Protein AF-A0A8X6QBL0-F1 (afdb_monomer_lite)

pLDDT: mean 80.97, std 17.6, range [38.38, 97.44]

Secondary structure (DSSP, 8-state):
-HHHHHHHHHHHHHHHHH-EEETTEEE------S--PPPPP-HHHHHHHHHHHHHHHHH-HHHHHHHHHHHHHHHHTTSS-PPPTTS-GGG-------

Structure (mmCIF, N/CA/C/O backbone):
data_AF-A0A8X6QBL0-F1
#
_entry.id   AF-A0A8X6QBL0-F1
#
loop_
_atom_site.group_PDB
_atom_site.id
_atom_site.type_symbol
_atom_site.label_atom_id
_atom_site.label_alt_id
_atom_site.label_comp_id
_atom_site.label_asym_id
_atom_site.label_entity_id
_atom_site.label_seq_id
_atom_site.pdbx_PDB_ins_code
_atom_site.Cartn_x
_atom_site.Cartn_y
_atom_site.Cartn_z
_atom_site.occupancy
_atom_site.B_iso_or_equiv
_atom_site.auth_seq_id
_atom_site.auth_comp_id
_atom_site.auth_asym_id
_atom_site.auth_atom_id
_atom_site.pdbx_PDB_model_num
ATOM 1 N N . MET A 1 1 ? 23.744 19.768 -10.284 1.00 54.22 1 MET A N 1
ATOM 2 C CA . MET A 1 1 ? 23.578 19.926 -11.749 1.00 54.22 1 MET A CA 1
ATOM 3 C C . MET A 1 1 ? 24.168 18.745 -12.540 1.00 54.22 1 MET A C 1
ATOM 5 O O . MET A 1 1 ? 23.428 18.096 -13.262 1.00 54.22 1 MET A O 1
ATOM 9 N N . ILE A 1 2 ? 25.438 18.366 -12.330 1.00 56.38 2 ILE A N 1
ATOM 10 C CA . ILE A 1 2 ? 26.136 17.290 -13.082 1.00 56.38 2 ILE A CA 1
ATOM 11 C C . ILE A 1 2 ? 25.482 15.894 -12.953 1.00 56.38 2 ILE A C 1
ATOM 13 O O . ILE A 1 2 ? 25.407 15.144 -13.923 1.00 56.38 2 ILE A O 1
ATOM 17 N N . GLN A 1 3 ? 24.956 15.545 -11.775 1.00 51.72 3 GLN A N 1
ATOM 18 C CA . GLN A 1 3 ? 24.354 14.223 -11.532 1.00 51.72 3 GLN A CA 1
ATOM 19 C C . GLN A 1 3 ? 23.020 13.992 -12.25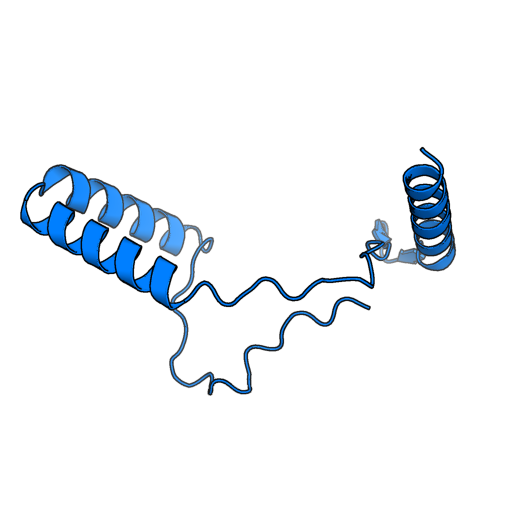9 1.00 51.72 3 GLN A C 1
ATOM 21 O O . GLN A 1 3 ? 22.662 12.850 -12.529 1.00 51.72 3 GLN A O 1
ATOM 26 N N . PHE A 1 4 ? 22.273 15.049 -12.583 1.00 57.66 4 PHE A N 1
ATOM 27 C CA . PHE A 1 4 ? 21.020 14.918 -13.334 1.00 57.66 4 PHE A CA 1
ATOM 28 C C . PHE A 1 4 ? 21.287 14.619 -14.810 1.00 57.66 4 PHE A C 1
ATOM 30 O O . PHE A 1 4 ? 20.637 13.753 -15.387 1.00 57.66 4 PHE A O 1
ATOM 37 N N . PHE A 1 5 ? 22.306 15.259 -15.385 1.00 59.00 5 PHE A N 1
ATOM 38 C CA . PHE A 1 5 ? 22.692 15.058 -16.779 1.00 59.00 5 PHE A CA 1
ATOM 39 C C . PHE A 1 5 ? 23.188 13.627 -17.041 1.00 59.00 5 PHE A C 1
ATOM 41 O O . PHE A 1 5 ? 22.724 12.967 -17.967 1.00 59.00 5 PHE A O 1
ATOM 48 N N . LYS A 1 6 ? 24.032 13.087 -16.147 1.00 62.47 6 LYS A N 1
ATOM 49 C CA . LYS A 1 6 ? 24.498 11.689 -16.223 1.00 62.47 6 LYS A CA 1
ATOM 50 C C . LYS A 1 6 ? 23.357 10.662 -16.153 1.00 62.47 6 LYS A C 1
ATOM 52 O O . LYS A 1 6 ? 23.446 9.607 -16.772 1.00 62.47 6 LYS A O 1
ATOM 57 N N . LYS A 1 7 ? 22.272 10.968 -15.430 1.00 64.00 7 LYS A N 1
ATOM 58 C CA . LYS A 1 7 ? 21.088 10.093 -15.329 1.00 64.00 7 LYS A CA 1
ATOM 59 C C . LYS A 1 7 ? 20.280 10.058 -16.627 1.00 64.00 7 LYS A C 1
ATOM 61 O O . LYS A 1 7 ? 19.826 8.986 -17.011 1.00 64.00 7 LYS A O 1
ATOM 66 N N . GLY A 1 8 ? 20.123 11.203 -17.294 1.00 70.44 8 GLY A N 1
ATOM 67 C CA . GLY A 1 8 ? 19.426 11.283 -18.581 1.00 70.44 8 GLY A CA 1
ATOM 68 C C . GLY A 1 8 ? 20.138 10.502 -19.687 1.00 70.44 8 GLY A C 1
ATOM 69 O O . GLY A 1 8 ? 19.484 9.810 -20.459 1.00 70.44 8 GLY A O 1
ATOM 70 N N . ILE A 1 9 ? 21.475 10.541 -19.707 1.00 81.94 9 ILE A N 1
ATOM 71 C CA . ILE A 1 9 ? 22.291 9.788 -20.674 1.00 81.94 9 ILE A CA 1
ATOM 72 C C . ILE A 1 9 ? 22.065 8.281 -20.522 1.00 81.94 9 ILE A C 1
ATOM 74 O O . ILE A 1 9 ? 21.715 7.619 -21.492 1.00 81.94 9 ILE A O 1
ATOM 78 N N . LYS A 1 10 ? 22.164 7.757 -19.296 1.00 80.75 10 LYS A N 1
ATOM 79 C CA . LYS A 1 10 ? 21.975 6.323 -19.039 1.00 80.75 10 LYS A CA 1
ATOM 80 C C . LYS A 1 10 ? 20.562 5.836 -19.378 1.00 80.75 10 LYS A C 1
ATOM 82 O O . LYS A 1 10 ? 20.389 4.732 -19.881 1.00 80.75 10 LYS A O 1
ATOM 87 N N . ALA A 1 11 ? 19.543 6.657 -19.116 1.00 83.19 11 ALA A N 1
ATOM 88 C CA . ALA A 1 11 ? 18.171 6.331 -19.499 1.00 83.19 11 ALA A CA 1
ATOM 89 C C . ALA A 1 11 ? 18.003 6.244 -21.024 1.00 83.19 11 ALA A C 1
ATOM 91 O O . ALA A 1 11 ? 17.308 5.362 -21.521 1.00 83.19 11 ALA A O 1
ATOM 92 N N . MET A 1 12 ? 18.672 7.135 -21.760 1.00 87.62 12 MET A N 1
ATOM 93 C CA . MET A 1 12 ? 18.670 7.138 -23.221 1.00 87.62 12 MET A CA 1
ATOM 94 C C . MET A 1 12 ? 19.421 5.936 -23.813 1.00 87.62 12 MET A C 1
ATOM 96 O O . MET A 1 12 ? 18.996 5.408 -24.836 1.00 87.62 12 MET A O 1
ATOM 100 N N . GLU A 1 13 ? 20.516 5.494 -23.189 1.00 87.81 13 GLU A N 1
ATOM 101 C CA . GLU A 1 13 ? 21.244 4.278 -23.587 1.00 87.81 13 GLU A CA 1
ATOM 102 C C . GLU A 1 13 ? 20.350 3.039 -23.474 1.00 87.81 13 GLU A C 1
ATOM 104 O O . GLU A 1 13 ? 20.135 2.358 -24.471 1.00 87.81 13 GLU A O 1
ATOM 109 N N . ILE A 1 14 ? 19.723 2.824 -22.311 1.00 86.38 14 ILE A N 1
ATOM 110 C CA . ILE A 1 14 ? 18.813 1.686 -22.086 1.00 86.38 14 ILE A CA 1
ATOM 111 C C . ILE A 1 14 ? 17.648 1.713 -23.078 1.00 86.38 14 ILE A C 1
ATOM 113 O O . ILE A 1 14 ? 17.306 0.685 -23.655 1.00 86.38 14 ILE A O 1
ATOM 117 N N . PHE A 1 15 ? 17.052 2.885 -23.322 1.00 88.19 15 PHE A N 1
ATOM 118 C CA . PHE A 1 15 ? 15.980 3.017 -24.308 1.00 88.19 15 PHE A CA 1
ATOM 119 C C . PHE A 1 15 ? 16.432 2.559 -25.702 1.00 88.19 15 PHE A C 1
ATOM 121 O O . PHE A 1 15 ? 15.734 1.786 -26.348 1.00 88.19 15 PHE A O 1
ATOM 128 N N . LYS A 1 16 ? 17.610 3.006 -26.158 1.00 88.69 16 LYS A N 1
ATOM 129 C CA . LYS A 1 16 ? 18.149 2.640 -27.476 1.00 88.69 16 LYS A CA 1
ATOM 130 C C . LYS A 1 16 ? 18.504 1.159 -27.586 1.00 88.69 16 LYS A C 1
ATOM 132 O O . LYS A 1 16 ? 18.336 0.593 -28.657 1.00 88.69 16 LYS A O 1
ATOM 137 N N . GLU A 1 17 ? 19.007 0.555 -26.515 1.00 90.06 17 GLU A N 1
ATOM 138 C CA . GLU A 1 17 ? 19.418 -0.854 -26.502 1.00 90.06 17 GLU A CA 1
ATOM 139 C C . GLU A 1 17 ? 18.233 -1.819 -26.425 1.00 90.06 17 GLU A C 1
ATOM 141 O O . GLU A 1 17 ? 18.311 -2.929 -26.942 1.00 90.06 17 GLU A O 1
ATOM 146 N N . THR A 1 18 ? 17.142 -1.408 -25.776 1.00 90.25 18 THR A N 1
ATOM 147 C CA . THR A 1 18 ? 16.040 -2.315 -25.416 1.00 90.25 18 THR A CA 1
ATOM 148 C C . THR A 1 18 ? 14.762 -2.073 -26.205 1.00 90.25 18 THR A C 1
ATOM 15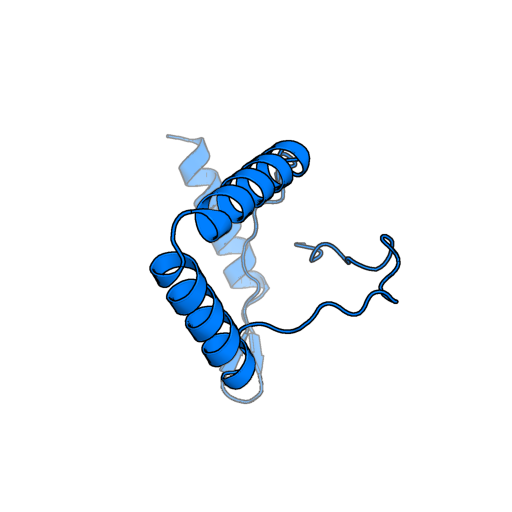0 O O . THR A 1 18 ? 13.808 -2.835 -26.055 1.00 90.25 18 THR A O 1
ATOM 153 N N . VAL A 1 19 ? 14.718 -1.028 -27.038 1.00 93.00 19 VAL A N 1
ATOM 154 C CA . VAL A 1 19 ? 13.584 -0.790 -27.929 1.00 93.00 19 VAL A CA 1
ATOM 155 C C . VAL A 1 19 ? 13.536 -1.869 -29.014 1.00 93.00 19 VAL A C 1
ATOM 157 O O . VAL A 1 19 ? 14.410 -1.966 -29.872 1.00 93.00 19 VAL A O 1
ATOM 160 N N . ALA A 1 20 ? 12.477 -2.666 -28.987 1.00 92.06 20 ALA A N 1
ATOM 161 C CA . ALA A 1 20 ? 12.167 -3.685 -29.977 1.00 92.06 20 ALA A CA 1
ATOM 162 C C . ALA A 1 20 ? 10.759 -3.450 -30.536 1.00 92.06 20 ALA A C 1
ATOM 164 O O . ALA A 1 20 ? 9.887 -2.916 -29.849 1.00 92.06 20 ALA A O 1
ATOM 165 N N . PHE A 1 21 ? 10.527 -3.836 -31.790 1.00 92.19 21 PHE A N 1
ATOM 166 C CA . PHE A 1 21 ? 9.196 -3.822 -32.393 1.00 92.19 21 PHE A CA 1
ATOM 167 C C . PHE A 1 21 ? 8.731 -5.260 -32.600 1.00 92.19 21 PHE A C 1
ATOM 169 O O . PHE A 1 21 ? 9.234 -5.962 -33.474 1.00 92.19 21 PHE A O 1
ATOM 176 N N . GLU A 1 22 ? 7.774 -5.695 -31.787 1.00 94.06 22 GLU A N 1
ATOM 177 C CA . GLU A 1 22 ? 7.294 -7.075 -31.751 1.00 94.06 22 GLU A CA 1
ATOM 178 C C . GLU A 1 22 ? 5.768 -7.090 -31.724 1.00 94.06 22 GLU A C 1
ATOM 180 O O . GLU A 1 22 ? 5.141 -6.308 -31.009 1.00 94.06 22 GLU A O 1
ATOM 185 N N . ASN A 1 23 ? 5.150 -7.989 -32.496 1.00 91.69 23 ASN A N 1
ATOM 186 C CA . ASN A 1 23 ? 3.691 -8.170 -32.530 1.00 91.69 23 ASN A CA 1
ATOM 187 C C . ASN A 1 23 ? 2.902 -6.856 -32.735 1.00 91.69 23 ASN A C 1
ATOM 189 O O . ASN A 1 23 ? 1.849 -6.652 -32.135 1.00 91.69 23 ASN A O 1
ATOM 193 N N . GLY A 1 24 ? 3.428 -5.945 -33.562 1.00 94.06 24 GLY A N 1
ATOM 194 C CA . GLY A 1 24 ? 2.775 -4.674 -33.896 1.00 94.06 24 GLY A CA 1
ATOM 195 C C . GLY A 1 24 ? 2.897 -3.570 -32.840 1.00 94.06 24 GLY A C 1
ATOM 196 O O . GLY A 1 24 ? 2.235 -2.542 -32.972 1.00 94.06 24 GLY A O 1
ATOM 197 N N . ARG A 1 25 ? 3.727 -3.744 -31.804 1.00 93.81 25 ARG A N 1
ATOM 198 C CA . ARG A 1 25 ? 3.955 -2.739 -30.755 1.00 93.81 25 ARG A CA 1
ATOM 199 C C . ARG A 1 25 ? 5.437 -2.564 -30.445 1.00 93.81 25 ARG A C 1
ATOM 201 O O . ARG A 1 25 ? 6.230 -3.489 -30.593 1.00 93.81 25 ARG A O 1
ATOM 208 N N . TYR A 1 26 ? 5.792 -1.376 -29.965 1.00 93.00 26 TYR A N 1
ATOM 209 C CA . TYR A 1 26 ? 7.106 -1.152 -29.375 1.00 93.00 26 TYR A CA 1
ATOM 210 C C . TYR A 1 26 ? 7.137 -1.698 -27.950 1.00 93.00 26 TYR A C 1
ATOM 212 O O . TYR A 1 26 ? 6.250 -1.411 -27.145 1.00 93.00 26 TYR A O 1
ATOM 220 N N . ILE A 1 27 ? 8.172 -2.469 -27.650 1.00 90.38 27 ILE A N 1
ATOM 221 C CA . ILE A 1 27 ? 8.509 -2.950 -26.317 1.00 90.38 27 ILE A CA 1
ATOM 222 C C . ILE A 1 27 ? 9.835 -2.293 -25.950 1.00 90.38 27 ILE A C 1
ATOM 224 O O . ILE A 1 27 ? 10.746 -2.243 -26.769 1.00 90.38 27 ILE A O 1
ATOM 228 N N . VAL A 1 28 ? 9.929 -1.739 -24.744 1.00 90.00 28 VAL A N 1
ATOM 229 C CA . VAL A 1 28 ? 11.154 -1.111 -24.246 1.00 90.00 28 VAL A CA 1
ATOM 230 C C . VAL A 1 28 ? 11.322 -1.421 -22.770 1.00 90.00 28 VAL A C 1
ATOM 232 O O . VAL A 1 28 ? 10.340 -1.482 -22.025 1.00 90.00 28 VAL A O 1
ATOM 235 N N . GLN A 1 2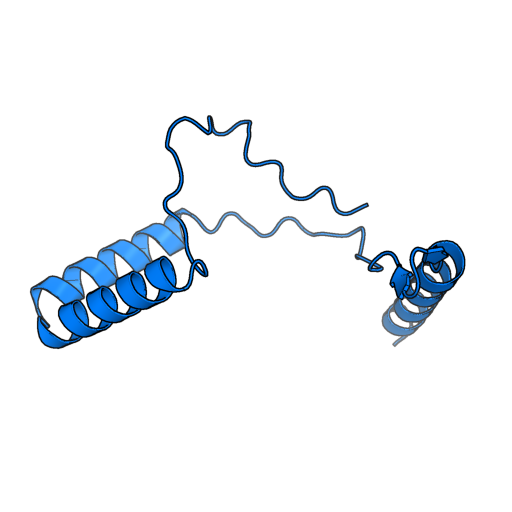9 ? 12.562 -1.607 -22.336 1.00 85.38 29 GLN A N 1
ATOM 236 C CA . GLN A 1 29 ? 12.859 -1.766 -20.925 1.00 85.38 29 GLN A CA 1
ATOM 237 C C . GLN A 1 29 ? 12.800 -0.406 -20.231 1.00 85.38 29 GLN A C 1
ATOM 239 O O . GLN A 1 29 ? 13.355 0.592 -20.698 1.00 85.38 29 GLN A O 1
ATOM 244 N N . LEU A 1 30 ? 12.145 -0.364 -19.073 1.00 83.38 30 LEU A N 1
ATOM 245 C CA . LEU A 1 30 ? 12.148 0.831 -18.243 1.00 83.38 30 LEU A CA 1
ATOM 246 C C . LEU A 1 30 ? 13.555 1.047 -17.658 1.00 83.38 30 LEU A C 1
ATOM 248 O O . LEU A 1 30 ? 14.105 0.129 -17.044 1.00 83.38 30 LEU A O 1
ATOM 252 N N . PRO A 1 31 ? 14.149 2.247 -17.805 1.00 79.56 31 PRO A N 1
ATOM 253 C CA . PRO A 1 31 ? 15.487 2.538 -17.306 1.00 79.56 31 PRO A CA 1
ATOM 254 C C . PRO A 1 31 ? 15.466 2.782 -15.793 1.00 79.56 31 PRO A C 1
ATOM 256 O O . PRO A 1 31 ? 15.588 3.917 -15.315 1.00 79.56 31 PRO A O 1
ATOM 259 N N . PHE A 1 32 ? 15.289 1.710 -15.023 1.00 73.44 32 PHE A N 1
ATOM 260 C CA . PHE A 1 32 ? 15.326 1.763 -13.570 1.00 73.44 32 PHE A CA 1
ATOM 261 C C . PHE A 1 32 ? 16.720 2.154 -13.067 1.00 73.44 32 PHE A C 1
ATOM 263 O O . PHE A 1 32 ? 17.764 1.891 -13.673 1.00 73.44 32 PHE A O 1
ATOM 270 N N . ARG A 1 33 ? 16.758 2.856 -11.933 1.00 69.19 33 ARG A N 1
ATOM 271 C CA . ARG A 1 33 ? 18.028 3.234 -11.310 1.00 69.19 33 ARG A CA 1
ATOM 272 C C . ARG A 1 33 ? 18.533 2.054 -10.491 1.00 69.19 33 ARG A C 1
ATOM 274 O O . ARG A 1 33 ? 17.928 1.741 -9.485 1.00 69.19 33 ARG A O 1
ATOM 281 N N . LYS A 1 34 ? 19.704 1.506 -10.830 1.00 64.19 34 LYS A N 1
ATOM 282 C CA . LYS A 1 34 ? 20.353 0.430 -10.047 1.00 64.19 34 LYS A CA 1
ATOM 283 C C . LYS A 1 34 ? 20.592 0.770 -8.567 1.00 64.19 34 LYS A C 1
ATOM 285 O O . LYS A 1 34 ? 20.694 -0.124 -7.741 1.00 64.19 34 LYS A O 1
ATOM 290 N N . SER A 1 35 ? 20.705 2.056 -8.222 1.00 62.75 35 SER A N 1
ATOM 291 C CA . SER A 1 35 ? 20.855 2.503 -6.835 1.00 62.75 35 SER A CA 1
ATOM 292 C C . SER A 1 35 ? 19.482 2.661 -6.180 1.00 62.75 35 SER A C 1
ATOM 294 O O . SER A 1 35 ? 18.970 3.779 -6.049 1.00 62.75 35 SER A O 1
ATOM 296 N N . TYR A 1 36 ? 18.875 1.551 -5.787 1.00 60.09 36 TYR A N 1
ATOM 297 C CA . TYR A 1 36 ? 17.855 1.606 -4.755 1.00 60.09 36 TYR A CA 1
ATOM 298 C C . TYR A 1 36 ? 18.605 1.650 -3.427 1.00 60.09 36 TYR A C 1
ATOM 300 O O . TYR A 1 36 ? 19.257 0.683 -3.046 1.00 60.09 36 TYR A O 1
ATOM 308 N N . ASN A 1 37 ? 18.555 2.788 -2.730 1.00 64.19 37 ASN A N 1
ATOM 309 C CA . ASN A 1 37 ? 18.650 2.685 -1.280 1.00 64.19 37 ASN A CA 1
ATOM 310 C C . ASN A 1 37 ? 17.440 1.840 -0.897 1.00 64.19 37 ASN A C 1
ATOM 312 O O . ASN A 1 37 ? 16.324 2.208 -1.278 1.00 64.19 37 ASN A O 1
ATOM 316 N N . GLU A 1 38 ? 17.655 0.701 -0.242 1.00 66.38 38 GLU A N 1
ATOM 317 C CA . GLU A 1 38 ? 16.533 -0.046 0.307 1.00 66.38 38 GLU A CA 1
ATOM 318 C C . GLU A 1 38 ? 15.718 0.932 1.152 1.00 66.38 38 GLU A C 1
ATOM 320 O O . GLU A 1 38 ? 16.257 1.632 2.015 1.00 66.38 38 GLU A O 1
ATOM 325 N N . LEU A 1 39 ? 14.433 1.070 0.817 1.00 70.06 39 LEU A N 1
ATOM 326 C CA . LEU A 1 39 ? 13.527 1.803 1.682 1.00 70.06 39 LEU A CA 1
ATOM 327 C C . LEU A 1 39 ? 13.583 1.100 3.035 1.00 70.06 39 LEU A C 1
ATOM 329 O O . LEU A 1 39 ? 13.511 -0.128 3.093 1.00 70.06 39 LEU A O 1
ATOM 333 N N . SER A 1 40 ? 13.762 1.877 4.101 1.00 75.69 40 SER A N 1
ATOM 334 C CA . SER A 1 40 ? 13.705 1.329 5.449 1.00 75.69 40 SER A CA 1
ATOM 335 C C . SER A 1 40 ? 12.384 0.596 5.630 1.00 75.69 40 SER A C 1
ATOM 337 O O . SER A 1 40 ? 11.350 1.076 5.151 1.00 75.69 40 SER A O 1
ATOM 339 N N . ASP A 1 41 ? 12.425 -0.516 6.354 1.00 82.25 41 ASP A N 1
ATOM 340 C CA . ASP A 1 41 ? 11.221 -1.234 6.740 1.00 82.25 41 ASP A CA 1
ATOM 341 C C . ASP A 1 41 ? 10.217 -0.268 7.398 1.00 82.25 41 ASP A C 1
ATOM 343 O O . ASP A 1 41 ? 10.560 0.517 8.287 1.00 82.25 41 ASP A O 1
ATOM 347 N N . ASN A 1 42 ? 8.984 -0.277 6.895 1.00 89.12 42 ASN A N 1
ATOM 348 C CA . ASN A 1 42 ? 7.885 0.550 7.372 1.00 89.12 42 ASN A CA 1
ATOM 349 C C . ASN A 1 42 ? 6.762 -0.282 8.007 1.00 89.12 42 ASN A C 1
ATOM 351 O O . ASN A 1 42 ? 5.716 0.288 8.330 1.00 89.12 42 ASN A O 1
ATOM 355 N N . TYR A 1 43 ? 6.977 -1.586 8.216 1.00 88.06 43 TYR A N 1
ATOM 356 C CA . TYR A 1 43 ? 5.979 -2.520 8.722 1.00 88.06 43 TYR A CA 1
ATOM 357 C C . TYR A 1 43 ? 5.367 -2.042 10.040 1.00 88.06 43 TYR A C 1
ATOM 359 O O . TYR A 1 43 ? 4.158 -1.840 10.112 1.00 88.06 43 TYR A O 1
ATOM 367 N N . SER A 1 44 ? 6.186 -1.740 11.055 1.00 90.00 44 SER A N 1
ATOM 368 C CA . SER A 1 44 ? 5.679 -1.311 12.369 1.00 90.00 44 SER A CA 1
ATOM 369 C C . SER A 1 44 ? 4.841 -0.031 12.293 1.00 90.00 44 SER A C 1
ATOM 371 O O . SER A 1 44 ? 3.838 0.116 12.990 1.00 90.00 44 SER A O 1
ATOM 373 N N . LEU A 1 45 ? 5.223 0.905 11.419 1.00 92.62 45 LEU A N 1
ATOM 374 C CA . LEU A 1 45 ? 4.466 2.137 11.211 1.00 92.62 45 LEU A CA 1
ATOM 375 C C . LEU A 1 45 ? 3.142 1.866 10.484 1.00 92.62 45 LEU A C 1
ATOM 377 O O . LEU A 1 45 ? 2.119 2.463 10.829 1.00 92.62 45 LEU A O 1
ATOM 381 N N . ALA A 1 46 ? 3.154 0.995 9.474 1.00 92.88 46 ALA A N 1
ATOM 382 C CA . ALA A 1 46 ? 1.960 0.589 8.744 1.00 92.88 46 ALA A CA 1
ATOM 383 C C . ALA A 1 46 ? 0.972 -0.145 9.664 1.00 92.88 46 ALA A C 1
ATOM 385 O O . ALA A 1 46 ? -0.205 0.212 9.698 1.00 92.88 46 ALA A O 1
ATOM 386 N N . GLU A 1 47 ? 1.463 -1.076 10.482 1.00 94.31 47 GLU A N 1
ATOM 387 C CA . GLU A 1 47 ? 0.681 -1.797 11.484 1.00 94.31 47 GLU A CA 1
ATOM 388 C C . GLU A 1 47 ? 0.036 -0.834 12.490 1.00 94.31 47 GLU A C 1
ATOM 390 O O . GLU A 1 47 ? -1.173 -0.886 12.722 1.00 94.31 47 GLU A O 1
ATOM 395 N N . GLN A 1 48 ? 0.801 0.116 13.039 1.00 97.12 48 GLN A N 1
ATOM 396 C CA . GLN A 1 48 ? 0.262 1.101 13.979 1.00 97.12 48 GLN A CA 1
ATOM 397 C C . GLN A 1 48 ? -0.840 1.960 13.339 1.00 97.12 48 GLN A C 1
ATOM 399 O O . GLN A 1 48 ? -1.872 2.231 13.962 1.00 97.12 48 GLN A O 1
ATOM 404 N N . ARG A 1 49 ? -0.643 2.397 12.088 1.00 96.81 49 ARG A N 1
ATOM 405 C CA . ARG A 1 49 ? -1.654 3.158 11.336 1.00 96.81 49 ARG A CA 1
ATOM 406 C C . ARG A 1 49 ? -2.913 2.332 11.105 1.00 96.81 49 ARG A C 1
ATOM 408 O O . ARG A 1 49 ? -4.008 2.861 11.294 1.00 96.81 49 ARG A O 1
ATOM 415 N N . PHE A 1 50 ? -2.760 1.057 10.762 1.00 95.25 50 PHE A N 1
ATOM 416 C CA . PHE A 1 50 ? -3.875 0.136 10.582 1.00 95.25 50 PHE A CA 1
ATOM 417 C C . 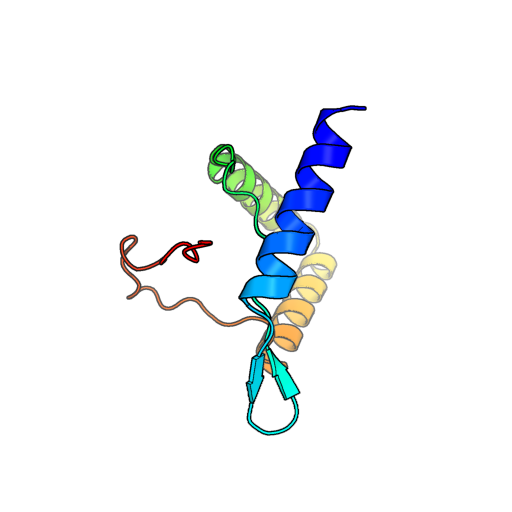PHE A 1 50 ? -4.667 -0.055 11.880 1.00 95.25 50 PHE A C 1
ATOM 419 O O . PHE A 1 50 ? -5.881 0.135 11.891 1.00 95.25 50 PHE A O 1
ATOM 426 N N . GLN A 1 51 ? -3.998 -0.316 13.006 1.00 97.19 51 GLN A N 1
ATOM 427 C CA . GLN A 1 51 ? -4.669 -0.446 14.303 1.00 97.19 51 GLN A CA 1
ATOM 428 C C . GLN A 1 51 ? -5.423 0.831 14.699 1.00 97.19 51 GLN A C 1
ATOM 430 O O . GLN A 1 51 ? -6.526 0.770 15.240 1.00 97.19 51 GLN A O 1
ATOM 435 N N . ASN A 1 52 ? -4.846 2.004 14.432 1.00 97.06 52 ASN A N 1
ATOM 436 C CA . ASN A 1 52 ? -5.514 3.277 14.697 1.00 97.06 52 ASN A CA 1
ATOM 437 C C . ASN A 1 52 ? -6.750 3.478 13.816 1.00 97.06 52 ASN A C 1
ATOM 439 O O . ASN A 1 52 ? -7.770 3.958 14.308 1.00 97.06 52 ASN A O 1
ATOM 443 N N . LEU A 1 53 ? -6.679 3.095 12.539 1.00 95.94 53 LEU A N 1
ATOM 444 C CA . LEU A 1 53 ? -7.835 3.096 11.646 1.00 95.94 53 LEU A CA 1
ATOM 445 C C . LEU A 1 53 ? -8.927 2.150 12.164 1.00 95.94 53 LEU A C 1
ATOM 447 O O . LEU A 1 53 ? -10.082 2.555 12.271 1.00 95.94 53 LEU A O 1
ATOM 451 N N . TRP A 1 54 ? -8.548 0.945 12.592 1.00 95.06 54 TRP A N 1
ATOM 452 C CA . TRP A 1 54 ? -9.477 -0.035 13.151 1.00 95.06 54 TRP A CA 1
ATOM 453 C C . TRP A 1 54 ? -10.208 0.485 14.396 1.00 95.06 54 TRP A C 1
ATOM 455 O O . TRP A 1 54 ? -11.422 0.344 14.518 1.00 95.06 54 TRP A O 1
ATOM 465 N N . ARG A 1 55 ? -9.497 1.172 15.302 1.00 96.75 55 ARG A N 1
ATOM 466 C CA . ARG A 1 55 ? -10.125 1.828 16.464 1.00 96.75 55 ARG A CA 1
ATOM 467 C C . ARG A 1 55 ? -11.141 2.893 16.046 1.00 96.75 55 ARG A C 1
ATOM 469 O O . ARG A 1 55 ? -12.192 2.999 16.668 1.00 96.75 55 ARG A O 1
ATOM 476 N N . ARG A 1 56 ? -10.849 3.672 14.997 1.00 96.94 56 ARG A N 1
ATOM 477 C CA . ARG A 1 56 ? -11.770 4.705 14.491 1.00 96.94 56 ARG A CA 1
ATOM 478 C C . ARG A 1 56 ? -13.059 4.102 13.944 1.00 96.94 56 ARG A C 1
ATOM 480 O O . ARG A 1 56 ? -14.116 4.646 14.229 1.00 96.94 56 ARG A O 1
ATOM 487 N N . PHE A 1 57 ? -12.985 2.971 13.249 1.00 96.25 57 PHE A N 1
ATOM 488 C CA . PHE A 1 57 ? -14.172 2.258 12.767 1.00 96.25 57 PHE A CA 1
ATOM 489 C C . PHE A 1 57 ? -15.123 1.834 13.891 1.00 96.25 57 PHE A C 1
ATOM 491 O O . PHE A 1 57 ? -16.333 1.841 13.703 1.00 96.25 57 PHE A O 1
ATOM 498 N N . GLY A 1 58 ? -14.598 1.521 15.080 1.00 93.94 58 GLY A N 1
ATOM 499 C CA . GLY A 1 58 ? -15.432 1.201 16.243 1.00 93.94 58 GLY A CA 1
ATOM 500 C C . GLY A 1 58 ? -16.219 2.393 16.801 1.00 93.94 58 GLY A C 1
ATOM 501 O O . GLY A 1 58 ? -17.230 2.195 17.468 1.00 93.94 58 GLY A O 1
ATOM 502 N N . HIS A 1 59 ? -15.768 3.623 16.541 1.00 95.94 59 HIS A N 1
ATOM 503 C CA . HIS A 1 59 ? -16.437 4.848 16.990 1.00 95.94 59 HIS A CA 1
ATOM 504 C C . HIS A 1 59 ? -17.290 5.503 15.900 1.00 95.94 59 HIS A C 1
ATOM 506 O O . HIS A 1 59 ? -18.256 6.190 16.221 1.00 95.94 59 HIS A O 1
ATOM 512 N N . ASP A 1 60 ? -16.927 5.305 14.635 1.00 97.19 60 ASP A N 1
ATOM 513 C CA . ASP A 1 60 ? -17.557 5.916 13.470 1.00 97.19 60 ASP A CA 1
ATOM 514 C C . ASP A 1 60 ? -18.002 4.818 12.496 1.00 97.19 60 ASP A C 1
ATOM 516 O O . ASP A 1 60 ? -17.226 4.324 11.671 1.00 97.19 60 ASP A O 1
ATOM 520 N N . SER A 1 61 ? -19.265 4.407 12.633 1.00 95.19 61 SER A N 1
ATOM 521 C CA . SER A 1 61 ? -19.848 3.333 11.827 1.00 95.19 61 SER A CA 1
ATOM 522 C C . SER A 1 61 ? -20.039 3.726 10.364 1.00 95.19 61 SER A C 1
ATOM 524 O O . SER A 1 61 ? -19.989 2.859 9.498 1.00 95.19 61 SER A O 1
ATOM 526 N N . GLU A 1 62 ? -20.242 5.015 10.084 1.00 97.38 62 GLU A N 1
ATOM 527 C CA . GLU A 1 62 ? -20.382 5.531 8.721 1.00 97.38 62 GLU A CA 1
ATOM 528 C C . GLU A 1 62 ? -19.044 5.429 7.981 1.00 97.38 62 GLU A C 1
ATOM 530 O O . GLU A 1 62 ? -18.974 4.886 6.879 1.00 97.38 62 GLU A O 1
ATOM 535 N N . LEU A 1 63 ? -17.953 5.848 8.630 1.00 96.44 63 LEU A N 1
ATOM 536 C CA . LEU A 1 63 ? -16.606 5.701 8.082 1.00 96.44 63 LEU A CA 1
ATOM 537 C C . LEU A 1 63 ? -16.252 4.232 7.808 1.00 96.44 63 LEU A C 1
ATOM 539 O O . LEU A 1 63 ? -15.620 3.928 6.796 1.00 96.44 63 LEU A O 1
ATOM 543 N N . TYR A 1 64 ? -16.644 3.323 8.705 1.00 96.56 64 TYR A N 1
ATOM 544 C CA . TYR A 1 64 ? -16.454 1.888 8.498 1.00 96.56 64 TYR A CA 1
ATOM 545 C C . TYR A 1 64 ? -17.209 1.385 7.264 1.00 96.56 64 TYR A C 1
ATOM 547 O O . TYR A 1 64 ? -16.621 0.686 6.438 1.00 96.56 64 TYR A O 1
ATOM 555 N N . LEU A 1 65 ? -18.484 1.764 7.121 1.00 97.44 65 LEU A N 1
ATOM 556 C CA . LEU A 1 65 ? -19.323 1.336 6.004 1.00 97.44 65 LEU A CA 1
ATOM 557 C C . LEU A 1 65 ? -18.731 1.791 4.662 1.00 97.44 65 LEU A C 1
ATOM 559 O O . LEU A 1 65 ? -18.570 0.976 3.760 1.00 97.44 65 LEU A O 1
ATOM 563 N N . GLN A 1 66 ? -18.306 3.053 4.571 1.00 96.81 66 GLN A N 1
ATOM 564 C CA . GLN A 1 66 ? -17.687 3.611 3.363 1.00 96.81 66 GLN A CA 1
ATOM 565 C C . GLN A 1 66 ? -16.401 2.873 2.971 1.00 96.81 66 GLN A C 1
ATOM 567 O O . GLN A 1 66 ? -16.186 2.564 1.800 1.00 96.81 66 GLN A O 1
ATOM 572 N N . TYR A 1 67 ? -15.541 2.557 3.947 1.00 96.00 67 TYR A N 1
ATOM 573 C CA . TYR A 1 67 ? -14.330 1.771 3.693 1.00 96.00 67 TYR A CA 1
ATOM 574 C C . TYR A 1 67 ? -14.653 0.345 3.240 1.00 96.00 67 TYR A C 1
ATOM 576 O O . TYR A 1 67 ? -13.981 -0.184 2.355 1.00 96.00 67 TYR A O 1
ATOM 584 N N . HIS A 1 68 ? -15.666 -0.278 3.842 1.00 95.06 68 HIS A N 1
ATOM 585 C CA . HIS A 1 68 ? -16.097 -1.621 3.478 1.00 95.06 68 HIS A CA 1
ATOM 586 C C . HIS A 1 68 ? -16.633 -1.678 2.042 1.00 95.06 68 HIS A C 1
ATOM 588 O O . HIS A 1 68 ? -16.212 -2.542 1.272 1.00 95.06 68 HIS A O 1
ATOM 594 N N . GLU A 1 69 ? -17.505 -0.740 1.665 1.00 97.06 69 GLU A N 1
ATOM 595 C CA . GLU A 1 69 ? -18.040 -0.645 0.303 1.00 97.06 69 GLU A CA 1
ATOM 596 C C . GLU A 1 69 ? -16.934 -0.392 -0.720 1.00 97.06 69 GLU A C 1
ATOM 598 O O . GLU A 1 69 ? -16.861 -1.091 -1.724 1.00 97.06 69 GLU A O 1
ATOM 603 N N . PHE A 1 70 ? -16.008 0.524 -0.425 1.00 95.50 70 PHE A N 1
ATOM 604 C CA . PHE A 1 70 ? -14.878 0.805 -1.307 1.00 95.50 70 PHE A CA 1
ATOM 605 C C . PHE A 1 70 ? -14.015 -0.435 -1.580 1.00 95.50 70 PHE A C 1
ATOM 607 O O . PHE A 1 70 ? -13.662 -0.703 -2.728 1.00 95.50 70 PHE A O 1
ATOM 614 N N . ILE A 1 71 ? -13.667 -1.197 -0.534 1.00 94.38 71 ILE A N 1
ATOM 615 C CA . ILE A 1 71 ? -12.859 -2.413 -0.690 1.00 94.38 71 ILE A CA 1
ATOM 616 C C . ILE A 1 71 ? -13.620 -3.442 -1.527 1.00 94.38 71 ILE A C 1
ATOM 618 O O . ILE A 1 71 ? -13.044 -3.984 -2.467 1.00 94.38 71 ILE A O 1
ATOM 622 N N . ARG A 1 72 ? -14.910 -3.662 -1.238 1.00 95.62 72 ARG A N 1
ATOM 623 C CA . ARG A 1 72 ? -15.763 -4.577 -2.010 1.00 95.62 72 ARG A CA 1
ATOM 624 C C . ARG A 1 72 ? -15.774 -4.204 -3.492 1.00 95.62 72 ARG A C 1
ATOM 626 O O . ARG A 1 72 ? -15.482 -5.053 -4.329 1.00 95.62 72 ARG A O 1
ATOM 633 N N . ASP A 1 73 ? -16.044 -2.942 -3.811 1.00 96.94 73 ASP A N 1
ATOM 634 C CA . ASP A 1 73 ? -16.125 -2.463 -5.191 1.00 96.94 73 ASP A CA 1
ATOM 635 C C . ASP A 1 73 ? -14.783 -2.635 -5.931 1.00 96.94 73 ASP A C 1
ATOM 637 O O . ASP A 1 73 ? -14.753 -2.919 -7.130 1.00 96.94 73 ASP A O 1
ATOM 641 N N . TYR A 1 74 ? -13.654 -2.482 -5.232 1.00 96.50 74 TYR A N 1
ATOM 642 C CA . TYR A 1 74 ? -12.314 -2.679 -5.799 1.00 96.50 74 TYR A CA 1
ATOM 643 C C . TYR A 1 74 ? -11.977 -4.155 -6.017 1.00 96.50 74 TYR A C 1
ATOM 645 O O . TYR A 1 74 ? -11.297 -4.490 -6.993 1.00 96.50 74 TYR A O 1
ATOM 653 N N . THR A 1 75 ? -12.456 -5.035 -5.140 1.00 94.44 75 THR A N 1
ATOM 654 C CA . THR A 1 75 ? -12.354 -6.486 -5.316 1.00 94.44 75 THR A CA 1
ATOM 655 C C . THR A 1 75 ? -13.192 -6.951 -6.505 1.00 94.44 75 THR A C 1
ATOM 657 O O . THR A 1 75 ? -12.706 -7.715 -7.335 1.00 94.44 75 THR A O 1
ATOM 660 N N . GLU A 1 76 ? -14.417 -6.440 -6.655 1.00 94.94 76 GLU A N 1
ATOM 661 C CA . GLU A 1 76 ? -15.290 -6.748 -7.797 1.00 94.94 76 GLU A CA 1
ATOM 662 C C . GLU A 1 76 ? -14.692 -6.285 -9.133 1.00 94.94 76 GLU A C 1
ATOM 664 O O . GLU A 1 76 ? -14.812 -6.970 -10.148 1.00 94.94 76 GLU A O 1
ATOM 669 N N . GLN A 1 77 ? -13.991 -5.148 -9.130 1.00 95.81 77 GLN A N 1
ATOM 670 C CA . GLN A 1 77 ? -13.268 -4.634 -10.295 1.00 95.81 77 GLN A CA 1
ATOM 671 C C . GLN A 1 77 ? -11.927 -5.340 -10.554 1.00 95.81 77 GLN A C 1
ATOM 673 O O . GLN A 1 77 ? -11.248 -5.001 -11.524 1.00 95.81 77 GLN A O 1
ATOM 678 N N . VAL A 1 78 ? -11.531 -6.306 -9.715 1.00 90.19 78 VAL A N 1
ATOM 679 C CA . VAL A 1 78 ? -10.246 -7.025 -9.812 1.00 90.19 78 VAL A CA 1
ATOM 680 C C . VAL A 1 78 ? -9.047 -6.060 -9.762 1.00 90.19 78 VAL A C 1
ATOM 682 O O . VAL A 1 78 ? -8.000 -6.281 -10.367 1.00 90.19 78 VAL A O 1
ATOM 685 N N . ILE A 1 79 ? -9.205 -4.945 -9.041 1.00 92.38 79 ILE A N 1
ATOM 686 C CA . ILE A 1 79 ? -8.121 -3.995 -8.747 1.00 92.38 79 ILE A CA 1
ATOM 687 C C . ILE A 1 79 ? -7.334 -4.481 -7.527 1.00 92.38 79 ILE A C 1
ATOM 689 O O . ILE A 1 79 ? -6.118 -4.306 -7.457 1.00 92.38 79 ILE A O 1
ATOM 693 N N . VAL A 1 80 ? -8.038 -5.078 -6.562 1.00 90.62 80 VAL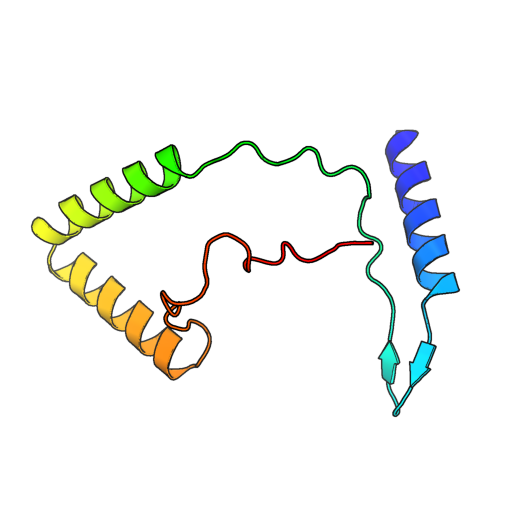 A N 1
ATOM 694 C CA . VAL A 1 80 ? -7.478 -5.652 -5.336 1.00 90.62 80 VAL A CA 1
ATOM 695 C C . VAL A 1 80 ? -7.886 -7.118 -5.253 1.00 90.62 80 VAL A C 1
ATOM 697 O O . VAL A 1 80 ? -9.019 -7.469 -5.575 1.00 90.62 80 VAL A O 1
ATOM 700 N N . GLU A 1 81 ? -6.971 -7.968 -4.802 1.00 88.19 81 GLU A N 1
ATOM 701 C CA . GLU A 1 81 ? -7.202 -9.395 -4.592 1.00 88.19 81 GLU A CA 1
ATOM 702 C C . GLU A 1 81 ? -6.792 -9.814 -3.179 1.00 88.19 81 GLU A C 1
ATOM 704 O O . GLU A 1 81 ? -5.906 -9.209 -2.566 1.00 88.19 81 GLU A O 1
ATOM 709 N N . ASP A 1 82 ? -7.435 -10.863 -2.666 1.00 85.06 82 ASP A N 1
ATOM 710 C CA . ASP A 1 82 ? -7.045 -11.468 -1.398 1.00 85.06 82 ASP A CA 1
ATOM 711 C C . ASP A 1 82 ? -5.707 -12.198 -1.547 1.00 85.06 82 ASP A C 1
ATOM 713 O O . ASP A 1 82 ? -5.519 -13.051 -2.421 1.00 85.06 82 ASP A O 1
ATOM 717 N N . VAL A 1 83 ? -4.775 -11.896 -0.645 1.00 84.00 83 VAL A N 1
ATOM 718 C CA . VAL A 1 83 ? -3.463 -12.546 -0.616 1.00 84.00 83 VAL A CA 1
ATOM 719 C C . VAL A 1 83 ? -3.610 -13.945 -0.017 1.00 84.00 83 VAL A C 1
ATOM 721 O O . VAL A 1 83 ? -3.987 -14.105 1.144 1.00 84.00 83 VAL A O 1
ATOM 724 N N . LYS A 1 84 ? -3.283 -14.980 -0.797 1.00 84.00 84 LYS A N 1
ATOM 725 C CA . LYS A 1 84 ? -3.291 -16.371 -0.324 1.00 84.00 84 LYS A CA 1
ATOM 726 C C . LYS A 1 84 ? -2.166 -16.586 0.693 1.00 84.00 84 LYS A C 1
ATOM 728 O O . LYS A 1 84 ? -0.998 -16.333 0.402 1.00 84.00 84 LYS A O 1
ATOM 733 N N . THR A 1 85 ? -2.506 -17.118 1.865 1.00 64.81 85 THR A N 1
ATOM 734 C CA . THR A 1 85 ? -1.573 -17.371 2.982 1.00 64.81 85 THR A CA 1
ATOM 735 C C . THR A 1 85 ? -0.543 -18.471 2.710 1.00 64.81 85 THR A C 1
ATOM 737 O O . THR A 1 85 ? 0.362 -18.668 3.512 1.00 64.81 85 THR A O 1
ATOM 740 N N . GLU A 1 86 ? -0.670 -19.203 1.601 1.00 61.38 86 GLU A N 1
ATOM 741 C CA . GLU A 1 86 ? 0.290 -20.240 1.189 1.00 61.38 86 GLU A CA 1
ATOM 742 C C . GLU A 1 86 ? 1.554 -19.665 0.538 1.00 61.38 86 GLU A C 1
ATOM 744 O O . GLU A 1 86 ? 2.533 -20.381 0.342 1.00 61.38 86 GLU A O 1
ATOM 749 N N . THR A 1 87 ? 1.564 -18.360 0.267 1.00 52.09 87 THR A N 1
ATOM 750 C CA . THR A 1 87 ? 2.760 -17.634 -0.157 1.00 52.09 87 THR A CA 1
ATOM 751 C C . THR A 1 87 ? 3.667 -17.480 1.064 1.00 52.09 87 THR A C 1
ATOM 753 O O . THR A 1 87 ? 3.614 -16.482 1.778 1.00 52.09 87 THR A O 1
ATOM 756 N N . THR A 1 88 ? 4.458 -18.511 1.375 1.00 49.56 88 THR A N 1
ATOM 757 C CA . THR A 1 88 ? 5.553 -18.406 2.351 1.00 49.56 88 THR A CA 1
ATOM 758 C C . THR A 1 88 ? 6.369 -17.145 2.059 1.00 49.56 88 THR A C 1
ATOM 760 O O . THR A 1 88 ? 6.606 -16.859 0.888 1.00 49.56 88 THR A O 1
ATOM 763 N N . ASP A 1 89 ? 6.833 -16.427 3.089 1.00 51.28 89 ASP A N 1
ATOM 764 C CA . ASP A 1 89 ? 7.632 -15.178 3.009 1.00 51.28 89 ASP A CA 1
ATOM 765 C C . ASP A 1 89 ? 8.746 -15.184 1.935 1.00 51.28 89 ASP A C 1
ATOM 767 O O . ASP A 1 89 ? 9.169 -14.140 1.443 1.00 51.28 89 ASP A O 1
ATOM 771 N N . ASN A 1 90 ? 9.200 -16.372 1.532 1.00 50.41 90 ASN A N 1
ATOM 772 C CA . ASN A 1 90 ? 10.186 -16.603 0.481 1.00 50.41 90 ASN A CA 1
ATOM 773 C C . ASN A 1 90 ? 9.684 -16.382 -0.967 1.00 50.41 90 ASN A C 1
ATOM 775 O O . ASN A 1 90 ? 10.507 -16.378 -1.881 1.00 50.41 90 ASN A O 1
ATOM 779 N N . GLU A 1 91 ? 8.379 -16.210 -1.210 1.00 46.84 91 GLU A N 1
ATOM 780 C CA . GLU A 1 91 ? 7.781 -16.090 -2.555 1.00 46.84 91 GLU A CA 1
ATOM 781 C C . GLU A 1 91 ? 7.244 -14.699 -2.910 1.00 46.84 91 GLU A C 1
ATOM 783 O O . GLU A 1 91 ? 6.812 -14.484 -4.047 1.00 46.84 91 GLU A O 1
ATOM 788 N N . LEU A 1 92 ? 7.364 -13.707 -2.021 1.00 50.03 92 LEU A N 1
ATOM 789 C CA . LEU A 1 92 ? 7.352 -12.307 -2.448 1.00 50.03 92 LEU A CA 1
ATOM 790 C C . LEU A 1 92 ? 8.644 -12.059 -3.234 1.00 50.03 92 LEU A C 1
ATOM 792 O O . LEU A 1 92 ? 9.594 -11.456 -2.736 1.00 50.03 92 LEU A O 1
ATOM 796 N N . LYS A 1 93 ? 8.699 -12.555 -4.477 1.00 46.09 93 LYS A N 1
ATOM 797 C CA . LYS A 1 93 ? 9.699 -12.153 -5.460 1.00 46.09 93 LYS A CA 1
ATOM 798 C C . LYS A 1 93 ? 9.567 -10.645 -5.584 1.00 46.09 93 LYS A C 1
ATOM 800 O O . LYS A 1 93 ? 8.717 -10.149 -6.324 1.00 46.09 93 LYS A O 1
ATOM 805 N N . ARG A 1 94 ? 10.388 -9.911 -4.822 1.00 47.91 94 ARG A N 1
ATOM 806 C CA . ARG A 1 94 ? 10.646 -8.496 -5.073 1.00 47.91 94 ARG A CA 1
ATOM 807 C C . ARG A 1 94 ? 10.875 -8.411 -6.578 1.00 47.91 94 ARG A C 1
ATOM 809 O O . ARG A 1 94 ? 11.721 -9.165 -7.059 1.00 47.91 94 ARG A O 1
ATOM 816 N N . PRO A 1 95 ? 10.109 -7.599 -7.322 1.00 46.31 95 PRO A N 1
ATOM 817 C CA . PRO A 1 95 ? 10.327 -7.482 -8.750 1.00 46.31 95 PRO A CA 1
ATOM 818 C C . PRO A 1 95 ? 11.815 -7.216 -8.976 1.00 46.31 95 PRO A C 1
ATOM 820 O O . PRO A 1 95 ? 12.363 -6.240 -8.459 1.00 46.31 95 PRO A O 1
ATOM 823 N N . GLU A 1 96 ? 12.486 -8.153 -9.647 1.00 38.38 96 GLU A N 1
ATOM 824 C CA . GLU A 1 96 ? 13.887 -8.002 -10.009 1.00 38.38 96 GLU A CA 1
ATOM 825 C C . GLU A 1 96 ? 13.945 -6.890 -11.052 1.00 38.38 96 GLU A C 1
ATOM 827 O O . GLU A 1 96 ? 13.673 -7.082 -12.235 1.00 38.38 96 GLU A O 1
ATOM 832 N N . TYR A 1 97 ? 14.227 -5.677 -1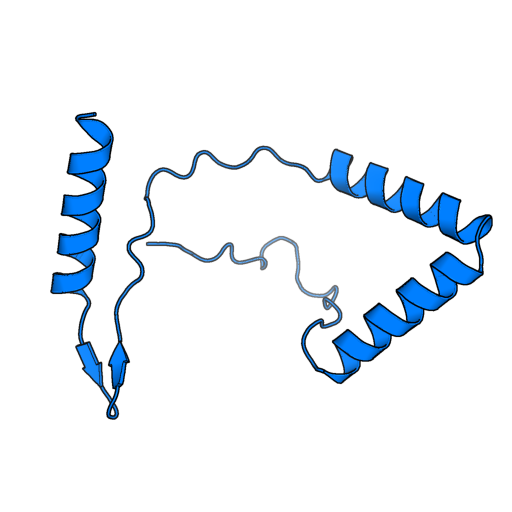0.588 1.00 42.06 97 TYR A N 1
ATOM 833 C CA . TYR A 1 97 ? 14.506 -4.553 -11.462 1.00 42.06 97 TYR A CA 1
ATOM 834 C C . TYR A 1 97 ? 15.977 -4.649 -11.894 1.00 42.06 97 TYR A C 1
ATOM 836 O O . TYR A 1 97 ? 16.874 -4.390 -11.090 1.00 42.06 97 TYR A O 1
ATOM 844 N N . TYR A 1 98 ? 16.211 -5.061 -13.145 1.00 41.59 98 TYR A N 1
ATOM 845 C CA . TYR A 1 98 ? 17.537 -5.125 -13.784 1.00 41.59 98 TYR A CA 1
ATOM 846 C C . TYR A 1 98 ? 18.229 -3.753 -13.916 1.00 41.59 98 TYR A C 1
ATOM 848 O O . TYR A 1 98 ? 17.532 -2.752 -14.204 1.00 41.59 98 TYR A O 1
#

Radius of gyration: 21.11 Å; chains: 1; bounding box: 46×40×51 Å

Foldseek 3Di:
DVVVVVLVVQQVVQQVVAFDQPPNDTDGAGSDDPDDPPDPDCVVVVVVVVVVVVVVCVVDVPSVVVVVVVVVVCVVVVVDDDDDPVCDPVNPPPPPRD

Organism: Nephila pilipes (NCBI:txid299642)

Sequence (98 aa):
MIQFFKKGIKAMEIFKETVAFENGRYIVQLPFRKSYNELSDNYSLAEQRFQNLWRRFGHDSELYLQYHEFIRDYTEQVIVEDVKTETTDNELKRPEYY